Protein AF-A0A5A7SK59-F1 (afdb_monomer_lite)

InterPro domains:
  IPR043128 Reverse transcriptase/Diguanylate cyclase domain [G3DSA:3.30.70.270] (79-134)
  IPR043502 DNA/RNA polymerase superfamily [SSF56672] (43-128)
  IPR053134 RNA-directed DNA polymerase homolog [PTHR24559] (22-98)

pLDDT: mean 74.46, std 15.78, range [37.78, 93.06]

Sequence (135 aa):
MAIPVVDEESPKELVPEAVQYVLDEYQDVMAESLPKTLPPLRGIDHEIELLPGARPPAKNAYHTGPPELAELVEFLDAGFIRPAKGPLTELLKKDHKWEWTPESQAAFGDLKKAMMEGPVLGIADVSKASGNRRI

Foldseek 3Di:
DDDDPDPPPPPPPPDPPVCVVVCVVCVVVVDPDDDLADDDDDPDDDDDDDDVPDADDDDDDDDDDPVRVVVVVSCCVSVVDHPDPDPPPQCRPPPNDDDPDVVVVVVVVVVVCCCVPPCVPVDPPPPPDDDDDDD

Radius of gyration: 26.43 Å; chains: 1; bounding box: 63×65×45 Å

Secondary structure (DSSP, 8-state):
-PPP------------HHHHHHHHHTTTTS-SS--SSPPPPPS-----PPPTTPPP---PPPP--HHHHHHHHHHHHTTSS----S-TTTTTSTTS-----HHHHHHHHHHHHHHHHSGGG----TTS-------

Organism: Cucumis melo var. makuwa (NCBI:txid1194695)

Structure (mmCIF, N/CA/C/O backbone):
data_AF-A0A5A7SK59-F1
#
_entry.id   AF-A0A5A7SK59-F1
#
loop_
_atom_site.group_PDB
_atom_site.id
_atom_site.type_symbol
_atom_site.label_atom_id
_atom_site.label_alt_id
_atom_site.label_comp_id
_atom_site.label_asym_id
_atom_site.label_entity_id
_atom_site.label_seq_id
_atom_site.pdbx_PDB_ins_code
_atom_site.Cartn_x
_atom_site.Cartn_y
_atom_site.Cartn_z
_atom_site.occupancy
_atom_site.B_iso_or_equiv
_atom_site.auth_seq_id
_atom_site.auth_comp_id
_atom_site.auth_asym_id
_atom_site.auth_atom_id
_atom_site.pdbx_PDB_model_num
ATOM 1 N N . MET A 1 1 ? 2.652 38.952 1.506 1.00 40.47 1 MET A N 1
ATOM 2 C CA . MET A 1 1 ? 1.457 38.930 2.373 1.00 40.47 1 MET A CA 1
ATOM 3 C C . MET A 1 1 ? 1.325 37.514 2.896 1.00 40.47 1 MET A C 1
ATOM 5 O O . MET A 1 1 ? 1.278 36.608 2.077 1.00 40.47 1 MET A O 1
ATOM 9 N N . ALA A 1 2 ? 1.413 37.320 4.212 1.00 43.19 2 ALA A N 1
ATOM 10 C CA . ALA A 1 2 ? 1.251 36.008 4.830 1.00 43.19 2 ALA A CA 1
ATOM 11 C C . ALA A 1 2 ? -0.247 35.698 4.913 1.00 43.19 2 ALA A C 1
ATOM 13 O O . ALA A 1 2 ? -1.013 36.526 5.404 1.00 43.19 2 ALA A O 1
ATOM 14 N N . ILE A 1 3 ? -0.653 34.549 4.382 1.00 50.97 3 ILE A N 1
ATOM 15 C CA . ILE A 1 3 ? -1.997 34.014 4.594 1.00 50.97 3 ILE A CA 1
ATOM 16 C C . ILE A 1 3 ? -1.996 33.485 6.034 1.00 50.97 3 ILE A C 1
ATOM 18 O O . ILE A 1 3 ? -1.134 32.659 6.344 1.00 50.97 3 ILE A O 1
ATOM 22 N N . PRO A 1 4 ? -2.859 33.984 6.935 1.00 57.50 4 PRO A N 1
ATOM 23 C CA . PRO A 1 4 ? -2.961 33.411 8.266 1.00 57.50 4 PRO A CA 1
ATOM 24 C C . PRO A 1 4 ? -3.438 31.966 8.122 1.00 57.50 4 PRO A C 1
ATOM 26 O O . PRO A 1 4 ? -4.428 31.707 7.438 1.00 57.50 4 PRO A O 1
ATOM 29 N N . VAL A 1 5 ? -2.707 31.037 8.742 1.00 56.28 5 VAL A N 1
ATOM 30 C CA . VAL A 1 5 ? -3.200 29.687 9.013 1.00 56.28 5 VAL A CA 1
ATOM 31 C C . VAL A 1 5 ? -4.387 29.887 9.942 1.00 56.28 5 VAL A C 1
ATOM 33 O O . VAL A 1 5 ? -4.222 30.175 11.123 1.00 56.28 5 VAL A O 1
ATOM 36 N N . VAL A 1 6 ? -5.581 29.896 9.361 1.00 53.34 6 VAL A N 1
ATOM 37 C CA . VAL A 1 6 ? -6.800 29.727 10.131 1.00 53.34 6 VAL A CA 1
ATOM 38 C C . VAL A 1 6 ? -6.740 28.299 10.643 1.00 53.34 6 VAL A C 1
ATOM 40 O O . VAL A 1 6 ? -6.674 27.359 9.851 1.00 53.34 6 VAL A O 1
ATOM 43 N N . ASP A 1 7 ? -6.656 28.147 11.961 1.00 52.00 7 ASP A N 1
ATOM 44 C CA . ASP A 1 7 ? -6.972 26.880 12.596 1.00 52.00 7 ASP A CA 1
ATOM 45 C C . ASP A 1 7 ? -8.409 26.553 12.170 1.00 52.00 7 ASP A C 1
ATOM 47 O O . ASP A 1 7 ? -9.365 27.202 12.599 1.00 52.00 7 ASP A O 1
ATOM 51 N N . GLU A 1 8 ? -8.553 25.616 11.231 1.00 58.16 8 GLU A N 1
ATOM 52 C CA . GLU A 1 8 ? -9.824 24.977 10.900 1.00 58.16 8 GLU A CA 1
ATOM 53 C C . GLU A 1 8 ? -10.234 24.150 12.125 1.00 58.16 8 GLU A C 1
ATOM 55 O O . GLU A 1 8 ? -10.102 22.929 12.170 1.00 58.16 8 GLU A O 1
ATOM 60 N N . GLU A 1 9 ? -10.714 24.831 13.167 1.00 54.28 9 GLU A N 1
ATOM 61 C CA . GLU A 1 9 ? -11.596 24.223 14.152 1.00 54.28 9 GLU A CA 1
ATOM 62 C C . GLU A 1 9 ? -12.897 23.890 13.420 1.00 54.28 9 GLU A C 1
ATOM 64 O O . GLU A 1 9 ? -13.863 24.656 13.396 1.00 54.28 9 GLU A O 1
ATOM 69 N N . SER A 1 10 ? -12.895 22.727 12.766 1.00 50.72 10 SER A N 1
ATOM 70 C CA . SER A 1 10 ? -14.104 22.079 12.284 1.00 50.72 10 SER A CA 1
ATOM 71 C C . SER A 1 10 ? -15.112 22.062 13.440 1.00 50.72 10 SER A C 1
ATOM 73 O O . SER A 1 10 ? -14.760 21.572 14.524 1.00 50.72 10 SER A O 1
ATOM 75 N N . PRO A 1 11 ? -16.346 22.569 13.269 1.00 50.66 11 PRO A N 1
ATOM 76 C CA . PRO A 1 11 ? -17.363 22.433 14.293 1.00 50.66 11 PRO A CA 1
ATOM 77 C C . PRO A 1 11 ? -17.513 20.943 14.587 1.00 50.66 11 PRO A C 1
ATOM 79 O O . PRO A 1 11 ? -17.825 20.166 13.686 1.00 50.66 11 PRO A O 1
ATOM 82 N N . LYS A 1 12 ? -17.258 20.534 15.833 1.00 55.47 12 LYS A N 1
ATOM 83 C CA . LYS A 1 12 ? -17.632 19.204 16.321 1.00 55.47 12 LYS A CA 1
ATOM 84 C C . LYS A 1 12 ? -19.156 19.159 16.313 1.00 55.47 12 LYS A C 1
ATOM 86 O O . LYS A 1 12 ? -19.791 19.488 17.313 1.00 55.47 12 LYS A O 1
ATOM 91 N N . GLU A 1 13 ? -19.738 18.873 15.150 1.00 64.06 13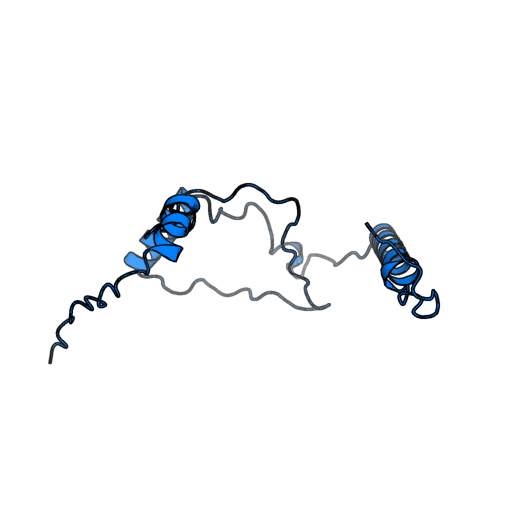 GLU A N 1
ATOM 92 C CA . GLU A 1 13 ? -21.161 18.599 15.022 1.00 64.06 13 GLU A CA 1
ATOM 93 C C . GLU A 1 13 ? -21.509 17.557 16.084 1.00 64.06 13 GLU A C 1
ATOM 95 O O . GLU A 1 13 ? -20.810 16.555 16.242 1.00 64.06 13 GLU A O 1
ATOM 100 N N . LEU A 1 14 ? -22.534 17.859 16.882 1.00 68.56 14 LEU A N 1
ATOM 101 C CA . LEU A 1 14 ? -23.017 16.996 17.953 1.00 68.56 14 LEU A CA 1
ATOM 102 C C . LEU A 1 14 ? -23.368 15.641 17.347 1.00 68.56 14 LEU A C 1
ATOM 104 O O . LEU A 1 14 ? -24.412 15.487 16.712 1.00 68.56 14 LEU A O 1
ATOM 108 N N . VAL A 1 15 ? -22.466 14.681 17.524 1.00 73.31 15 VAL A N 1
ATOM 109 C CA . VAL A 1 15 ? -22.662 13.303 17.100 1.00 73.31 15 VAL A CA 1
ATOM 110 C C . VAL A 1 15 ? -23.977 12.817 17.722 1.00 73.31 15 VAL A C 1
ATOM 112 O O . VAL A 1 15 ? -24.136 12.908 18.941 1.00 73.31 15 VAL A O 1
ATOM 115 N N . PRO A 1 16 ? -24.952 12.343 16.925 1.00 85.69 16 PRO A N 1
ATOM 116 C CA . PRO A 1 16 ? -26.202 11.837 17.472 1.00 85.69 16 PRO A CA 1
ATOM 117 C C . PRO A 1 16 ? -25.942 10.693 18.459 1.00 85.69 16 PRO A C 1
ATOM 119 O O . PRO A 1 16 ? -25.191 9.769 18.152 1.00 85.69 16 PRO A O 1
ATOM 122 N N . GLU A 1 17 ? -26.613 10.701 19.613 1.00 79.81 17 GLU A N 1
ATOM 123 C CA . GLU A 1 17 ? -26.437 9.682 20.666 1.00 79.81 17 GLU A CA 1
ATOM 124 C C . GLU A 1 17 ? -26.615 8.249 20.130 1.00 79.81 17 GLU A C 1
ATOM 126 O O . GLU A 1 17 ? -25.913 7.325 20.534 1.00 79.81 17 GLU A O 1
ATOM 131 N N . ALA A 1 18 ? -27.481 8.085 19.125 1.00 81.31 18 ALA A N 1
ATOM 132 C CA . ALA A 1 18 ? -27.730 6.818 18.442 1.00 81.31 18 ALA A CA 1
ATOM 133 C C . ALA A 1 18 ? -26.489 6.200 17.767 1.00 81.31 18 ALA A C 1
ATOM 135 O O . ALA A 1 18 ? -26.443 4.983 17.608 1.00 81.31 18 ALA A O 1
ATOM 136 N N . VAL A 1 19 ? -25.502 7.005 17.357 1.00 84.50 19 VAL A N 1
ATOM 137 C CA . VAL A 1 19 ? -24.267 6.517 16.712 1.00 84.50 19 VAL A CA 1
ATOM 138 C C . VAL A 1 19 ? -23.053 6.565 17.640 1.00 84.50 19 VAL A C 1
ATOM 140 O O . VAL A 1 19 ? -22.021 5.987 17.310 1.00 84.50 19 VAL A O 1
ATOM 143 N N . GLN A 1 20 ? -23.180 7.178 18.822 1.00 85.19 20 GLN A N 1
ATOM 144 C CA . GLN A 1 20 ? -22.104 7.267 19.812 1.00 85.19 20 GLN A CA 1
ATOM 145 C C . GLN A 1 20 ? -21.613 5.878 20.243 1.00 85.19 20 GLN A C 1
ATOM 147 O O . GLN A 1 20 ? -20.413 5.661 20.357 1.00 85.19 20 GLN A O 1
ATOM 152 N N . TYR A 1 21 ? -22.543 4.930 20.404 1.00 88.56 21 TYR A N 1
ATOM 153 C CA . TYR A 1 21 ? -22.238 3.532 20.718 1.00 88.56 21 TYR A CA 1
ATOM 154 C C . TYR A 1 21 ? -21.343 2.874 19.658 1.00 88.56 21 TYR A C 1
ATOM 156 O O . TYR A 1 21 ? -20.371 2.210 19.994 1.00 88.56 21 TYR A O 1
ATOM 164 N N . VAL A 1 22 ? -21.636 3.106 18.376 1.00 88.62 22 VAL A N 1
ATOM 165 C CA . VAL A 1 22 ? -20.871 2.530 17.259 1.00 88.62 22 VAL A CA 1
ATOM 166 C C . VAL A 1 22 ? -19.468 3.136 17.195 1.00 88.62 22 VAL A C 1
ATOM 168 O O . VAL A 1 22 ? -18.507 2.434 16.902 1.00 88.62 22 VAL A O 1
ATOM 171 N N . LEU A 1 23 ? -19.328 4.431 17.489 1.00 86.50 23 LEU A N 1
ATOM 172 C CA . LEU A 1 23 ? -18.015 5.081 17.526 1.00 86.50 23 LEU A CA 1
ATOM 173 C C . LEU A 1 23 ? -17.143 4.586 18.685 1.00 86.50 23 LEU A C 1
ATOM 175 O O . LEU A 1 23 ? -15.933 4.492 18.513 1.00 86.50 23 LEU A O 1
ATOM 179 N N . ASP A 1 24 ? -17.745 4.276 19.837 1.00 87.56 24 ASP A N 1
ATOM 180 C CA . ASP A 1 24 ? -17.036 3.682 20.978 1.00 87.56 24 ASP A CA 1
ATOM 181 C C . ASP A 1 24 ? -16.616 2.234 20.673 1.00 87.56 24 ASP A C 1
ATOM 183 O O . ASP A 1 24 ? -15.485 1.839 20.942 1.00 87.56 24 ASP A O 1
ATOM 187 N N . GLU A 1 25 ? -17.492 1.461 20.019 1.00 92.44 25 GLU A N 1
ATOM 188 C CA . GLU A 1 25 ? -17.214 0.079 19.606 1.00 92.44 25 GLU A CA 1
ATOM 189 C C . GLU A 1 25 ? -16.089 -0.024 18.560 1.00 92.44 25 GLU A C 1
ATOM 191 O O . GLU A 1 25 ? -15.256 -0.922 18.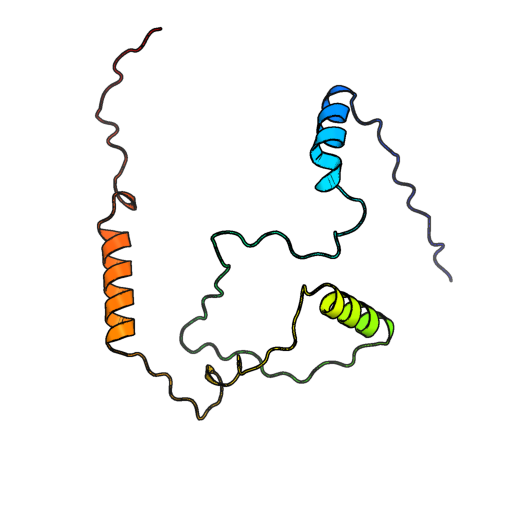654 1.00 92.44 25 GLU A O 1
ATOM 196 N N . TYR A 1 26 ? -16.042 0.895 17.587 1.00 88.81 26 TYR A N 1
ATOM 197 C CA . TYR A 1 26 ? -15.073 0.901 16.476 1.00 88.81 26 TYR A CA 1
ATOM 198 C C . TYR A 1 26 ? -14.008 1.999 16.602 1.00 88.81 26 TYR A C 1
ATOM 200 O O . TYR A 1 26 ? -13.465 2.481 15.598 1.00 88.81 26 TYR A O 1
ATOM 208 N N . GLN A 1 27 ? -13.703 2.416 17.831 1.00 85.94 27 GLN A N 1
ATOM 209 C CA . GLN A 1 27 ? -12.710 3.459 18.090 1.00 85.94 27 GLN A CA 1
ATOM 210 C C . GLN A 1 27 ? -11.320 3.090 17.537 1.00 85.94 27 GLN A C 1
ATOM 212 O O . GLN A 1 27 ? -10.558 3.962 17.123 1.00 85.94 27 GLN A O 1
ATOM 217 N N . ASP A 1 28 ? -11.002 1.796 17.482 1.00 83.19 28 ASP A N 1
ATOM 218 C CA . ASP A 1 28 ? -9.768 1.246 16.918 1.00 83.19 28 ASP A CA 1
ATOM 219 C C . ASP A 1 28 ? -9.662 1.416 15.391 1.00 83.19 28 ASP A C 1
ATOM 221 O O . ASP A 1 28 ? -8.560 1.582 14.865 1.00 83.19 28 ASP A O 1
ATOM 225 N N . VAL A 1 29 ? -10.792 1.418 14.677 1.00 83.31 29 VAL A N 1
ATOM 226 C CA . VAL A 1 29 ? -10.855 1.617 13.217 1.00 83.31 29 VAL A CA 1
ATOM 227 C C . VAL A 1 29 ? -10.845 3.103 12.845 1.00 83.31 29 VAL A C 1
ATOM 229 O O . VAL A 1 29 ? -10.358 3.467 11.774 1.00 83.31 29 VAL A O 1
ATOM 232 N N . MET A 1 30 ? -11.363 3.970 13.721 1.00 80.50 30 MET A N 1
ATOM 233 C CA . MET A 1 30 ? -11.496 5.417 13.499 1.00 80.50 30 MET A CA 1
ATOM 234 C C . MET A 1 30 ? -10.493 6.253 14.311 1.00 80.50 30 MET A C 1
ATOM 236 O O . MET A 1 30 ? -10.828 7.326 14.812 1.00 80.50 30 MET A O 1
ATOM 240 N N . ALA A 1 31 ? -9.255 5.779 14.458 1.00 79.06 31 ALA A N 1
ATOM 241 C CA . ALA A 1 31 ? -8.210 6.541 15.137 1.00 79.06 31 ALA A CA 1
ATOM 242 C C . ALA A 1 31 ? -7.849 7.830 14.368 1.00 79.06 31 ALA A C 1
ATOM 244 O O . ALA A 1 31 ? -7.747 7.831 13.142 1.00 79.06 31 ALA A O 1
ATOM 245 N N . GLU A 1 32 ? -7.574 8.923 15.090 1.00 77.75 32 GLU A N 1
ATOM 246 C CA . GLU A 1 32 ? -7.146 10.209 14.502 1.00 77.75 32 GLU A CA 1
ATOM 247 C C . GLU A 1 32 ? -5.803 10.115 13.754 1.00 77.75 32 GLU A C 1
ATOM 249 O O . GLU A 1 32 ? -5.475 10.965 12.928 1.00 77.75 32 GLU A O 1
ATOM 254 N N . SER A 1 33 ? -5.016 9.074 14.035 1.00 79.19 33 SER A N 1
ATOM 255 C CA . SER A 1 33 ? -3.736 8.810 13.384 1.00 79.19 33 SER A CA 1
ATOM 256 C C . SER A 1 33 ? -3.668 7.372 12.885 1.00 79.19 33 SER A C 1
ATOM 258 O O . SER A 1 33 ? -4.216 6.457 13.500 1.00 79.19 33 SER A O 1
ATOM 260 N N . LEU A 1 34 ? -2.983 7.174 11.757 1.00 73.44 34 LEU A N 1
ATOM 261 C CA . LEU A 1 34 ? -2.798 5.854 11.165 1.00 73.44 34 LEU A CA 1
ATOM 262 C C . LEU A 1 34 ? -2.025 4.944 12.136 1.00 73.44 34 LEU A C 1
ATOM 264 O O . LEU A 1 34 ? -0.951 5.334 12.611 1.00 73.44 34 LEU A O 1
ATOM 268 N N . PRO A 1 35 ? -2.519 3.724 12.418 1.00 79.56 35 PRO A N 1
ATOM 269 C CA . PRO A 1 35 ? -1.777 2.773 13.234 1.00 79.56 35 PRO A CA 1
ATOM 270 C C . PRO A 1 35 ? -0.445 2.464 12.548 1.00 79.56 35 PRO A C 1
ATOM 272 O O . PRO A 1 35 ? -0.421 2.152 11.365 1.00 79.56 35 PRO A O 1
ATOM 275 N N . LYS A 1 36 ? 0.671 2.520 13.283 1.00 76.88 36 LYS A N 1
ATOM 276 C CA . LYS A 1 36 ? 2.035 2.346 12.733 1.00 76.88 36 LYS A CA 1
ATOM 277 C C . LYS A 1 36 ? 2.420 0.890 12.430 1.00 76.88 36 LYS A C 1
ATOM 279 O O . LYS A 1 36 ? 3.596 0.577 12.289 1.00 76.88 36 LYS A O 1
ATOM 284 N N . THR A 1 37 ? 1.449 -0.012 12.384 1.00 81.44 37 THR A N 1
ATOM 285 C CA . THR A 1 37 ? 1.656 -1.448 12.177 1.00 81.44 37 THR A CA 1
ATOM 286 C C . THR A 1 37 ? 0.852 -1.929 10.982 1.00 81.44 37 THR A C 1
ATOM 288 O O . THR A 1 37 ? -0.264 -1.465 10.753 1.00 81.44 37 THR A O 1
ATOM 291 N N . LEU A 1 38 ? 1.390 -2.906 10.253 1.00 82.38 38 LEU A N 1
ATOM 292 C CA . LEU A 1 38 ? 0.670 -3.547 9.159 1.00 82.38 38 LEU A CA 1
ATOM 293 C C . LEU A 1 38 ? -0.615 -4.228 9.659 1.00 82.38 38 LEU A C 1
ATOM 295 O O . LEU A 1 38 ? -0.594 -4.872 10.713 1.00 82.38 38 LEU A O 1
ATOM 299 N N . PRO A 1 39 ? -1.718 -4.142 8.895 1.00 82.31 39 PRO A N 1
ATOM 300 C CA . PRO A 1 39 ? -2.900 -4.935 9.184 1.00 82.31 39 PRO A CA 1
ATOM 301 C C . PRO A 1 39 ? -2.567 -6.435 9.089 1.00 82.31 39 PRO A C 1
ATOM 303 O O . PRO A 1 39 ? -1.628 -6.820 8.381 1.00 82.31 39 PRO A O 1
ATOM 306 N N . PRO A 1 40 ? -3.341 -7.305 9.760 1.00 85.44 40 PRO A N 1
ATOM 307 C CA . PRO A 1 40 ? -3.185 -8.748 9.631 1.00 85.44 40 PRO A CA 1
ATOM 308 C C . PRO A 1 40 ? -3.214 -9.193 8.164 1.00 85.44 40 PRO A C 1
ATOM 310 O O . PRO A 1 40 ? -3.999 -8.674 7.363 1.00 85.44 40 PRO A O 1
ATOM 313 N N . LEU A 1 41 ? -2.378 -10.177 7.816 1.00 81.31 41 LEU A N 1
ATOM 314 C CA . LEU A 1 41 ? -2.396 -10.778 6.483 1.00 81.31 41 LEU A CA 1
ATOM 315 C C . LEU A 1 41 ? -3.792 -11.344 6.199 1.00 81.31 41 LEU A C 1
ATOM 317 O O . LEU A 1 41 ? -4.344 -12.107 6.993 1.00 81.31 41 LEU A O 1
ATOM 321 N N . ARG A 1 42 ? -4.365 -10.957 5.060 1.00 84.88 42 ARG A N 1
ATOM 322 C CA . ARG A 1 42 ? -5.654 -11.461 4.576 1.00 84.88 42 ARG A CA 1
ATOM 323 C C . ARG A 1 42 ? -5.396 -12.586 3.575 1.00 84.88 42 ARG A C 1
ATOM 325 O O . ARG A 1 42 ? -4.342 -12.633 2.959 1.00 84.88 42 ARG A O 1
ATOM 332 N N . GLY A 1 43 ? -6.363 -13.483 3.383 1.00 88.00 43 GLY A N 1
ATOM 333 C CA . GLY A 1 43 ? -6.223 -14.619 2.456 1.00 88.00 43 GLY A CA 1
ATOM 334 C C . GLY A 1 43 ? -6.222 -14.255 0.964 1.00 88.00 43 GLY A C 1
ATOM 335 O O . GLY A 1 43 ? -6.229 -15.154 0.131 1.00 88.00 43 GLY A O 1
ATOM 336 N N . ILE A 1 44 ? -6.273 -12.965 0.626 1.00 85.06 44 ILE A N 1
ATOM 337 C CA . ILE A 1 44 ? -6.273 -12.457 -0.745 1.00 85.06 44 ILE A CA 1
ATOM 338 C C . ILE A 1 44 ? -5.161 -11.422 -0.835 1.00 85.06 44 ILE A C 1
ATOM 340 O O . ILE A 1 44 ? -5.210 -10.400 -0.144 1.00 85.06 44 ILE A O 1
ATOM 344 N N . ASP A 1 45 ? -4.201 -11.684 -1.712 1.00 84.62 45 ASP A N 1
ATOM 345 C CA . ASP A 1 45 ? -3.187 -10.717 -2.098 1.00 84.62 45 ASP A CA 1
ATOM 346 C C . ASP A 1 45 ? -3.666 -9.903 -3.303 1.00 84.62 45 ASP A C 1
ATOM 348 O O . ASP A 1 45 ? -4.397 -10.391 -4.168 1.00 84.62 45 ASP A O 1
ATOM 352 N N . HIS A 1 46 ? -3.260 -8.636 -3.358 1.00 80.12 46 HIS A N 1
ATOM 353 C CA . HIS A 1 46 ? -3.511 -7.791 -4.520 1.00 80.12 46 HIS A CA 1
ATOM 354 C C . HIS A 1 46 ? -2.440 -8.060 -5.581 1.00 80.12 46 HIS A C 1
ATOM 356 O O . HIS A 1 46 ? -1.276 -7.703 -5.396 1.00 80.12 46 HIS A O 1
ATOM 362 N N . GLU A 1 47 ? -2.836 -8.666 -6.698 1.00 86.44 47 GLU A N 1
ATOM 363 C CA . GLU A 1 47 ? -1.972 -8.857 -7.862 1.00 86.44 47 GLU A CA 1
ATOM 364 C C . GLU A 1 47 ? -2.137 -7.701 -8.859 1.00 86.44 47 GLU A C 1
ATOM 366 O O . GLU A 1 47 ? -3.246 -7.228 -9.114 1.00 86.44 47 GLU A O 1
ATOM 371 N N . ILE A 1 48 ? -1.020 -7.222 -9.414 1.00 84.50 48 ILE A N 1
ATOM 372 C CA . ILE A 1 48 ? -1.011 -6.196 -10.462 1.00 84.50 48 ILE A CA 1
ATOM 373 C C . ILE A 1 48 ? -0.792 -6.896 -11.801 1.00 84.50 48 ILE A C 1
ATOM 375 O O . ILE A 1 48 ? 0.339 -7.225 -12.161 1.00 84.50 48 ILE A O 1
ATOM 379 N N . GLU A 1 49 ? -1.873 -7.095 -12.552 1.00 87.06 49 GLU A N 1
ATOM 380 C CA . GLU A 1 49 ? -1.801 -7.640 -13.906 1.00 87.06 49 GLU A CA 1
ATOM 381 C C . GLU A 1 49 ? -1.134 -6.636 -14.858 1.00 87.06 49 GLU A C 1
ATOM 383 O O . GLU A 1 49 ? -1.561 -5.486 -14.999 1.00 87.06 49 GLU A O 1
ATOM 38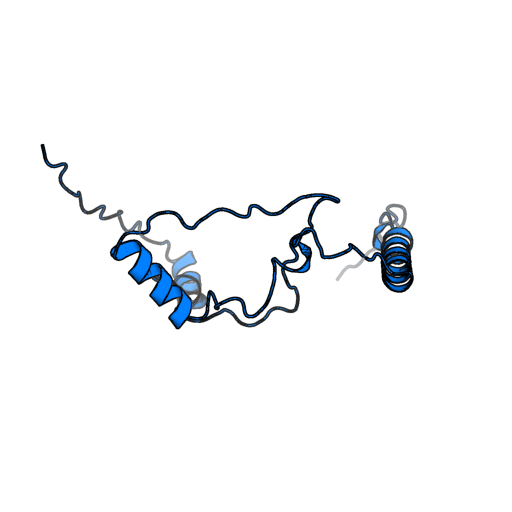8 N N . LEU A 1 50 ? -0.075 -7.072 -15.540 1.00 83.88 50 LEU A N 1
ATOM 389 C CA . LEU A 1 50 ? 0.586 -6.278 -16.570 1.00 83.88 50 LEU A CA 1
ATOM 390 C C . LEU A 1 50 ? 0.043 -6.651 -17.948 1.00 83.88 50 LEU A C 1
ATOM 392 O O . LEU A 1 50 ? -0.090 -7.826 -18.286 1.00 83.88 50 LEU A O 1
ATOM 396 N N . LEU A 1 51 ? -0.201 -5.642 -18.787 1.00 87.00 51 LEU A N 1
ATOM 397 C CA . LEU A 1 51 ? -0.521 -5.888 -20.190 1.00 87.00 51 LEU A CA 1
ATOM 398 C C . LEU A 1 51 ? 0.671 -6.571 -20.889 1.00 87.00 51 LEU A C 1
ATOM 400 O O . LEU A 1 51 ? 1.818 -6.167 -20.664 1.00 87.00 51 LEU A O 1
ATOM 404 N N . PRO A 1 52 ? 0.437 -7.553 -21.780 1.00 84.38 52 PRO A N 1
ATOM 405 C CA . PRO A 1 52 ? 1.505 -8.192 -22.540 1.00 84.38 52 PRO A CA 1
ATOM 406 C C . PRO A 1 52 ? 2.371 -7.163 -23.281 1.00 84.38 52 PRO A C 1
ATOM 408 O O . PRO A 1 52 ? 1.876 -6.362 -24.072 1.00 84.38 52 PRO A O 1
ATOM 411 N N . GLY A 1 53 ? 3.680 -7.173 -23.013 1.00 84.25 53 GLY A N 1
ATOM 412 C CA . GLY A 1 53 ? 4.643 -6.236 -23.605 1.00 84.25 53 GLY A CA 1
ATOM 413 C C . GLY A 1 53 ? 4.764 -4.874 -22.906 1.00 84.25 53 GLY A C 1
ATOM 414 O O . GLY A 1 53 ? 5.582 -4.056 -23.338 1.00 84.25 53 GLY A O 1
ATOM 415 N N . ALA A 1 54 ? 4.014 -4.620 -21.826 1.00 81.81 54 ALA A N 1
ATOM 416 C CA . ALA A 1 54 ? 4.185 -3.424 -21.010 1.00 81.81 54 ALA A CA 1
ATOM 417 C C . ALA A 1 54 ? 5.583 -3.402 -20.378 1.00 81.81 54 ALA A C 1
ATOM 419 O O . ALA A 1 54 ? 5.999 -4.337 -19.695 1.00 81.81 54 ALA A O 1
ATOM 420 N N . ARG A 1 55 ? 6.319 -2.312 -20.608 1.00 78.56 55 ARG A N 1
ATOM 421 C CA . ARG A 1 55 ? 7.633 -2.083 -20.000 1.00 78.56 55 ARG A CA 1
ATOM 422 C C . ARG A 1 55 ? 7.464 -1.179 -18.788 1.00 78.56 55 ARG A C 1
ATOM 424 O O . ARG A 1 55 ? 6.987 -0.055 -18.959 1.00 78.56 55 ARG A O 1
ATOM 431 N N . PRO A 1 56 ? 7.869 -1.609 -17.589 1.00 79.31 56 PRO A N 1
ATOM 432 C CA . PRO A 1 56 ? 7.766 -0.753 -16.424 1.00 79.31 56 PRO A CA 1
ATOM 433 C C . PRO A 1 56 ? 8.708 0.447 -16.531 1.00 79.31 56 PRO A C 1
ATOM 435 O O . PRO A 1 56 ? 9.776 0.364 -17.149 1.00 79.31 56 PRO A O 1
ATOM 438 N N . PRO A 1 57 ? 8.308 1.589 -15.958 1.00 80.75 57 PRO A N 1
ATOM 439 C CA . PRO A 1 57 ? 9.087 2.809 -16.043 1.00 80.75 57 PRO A CA 1
ATOM 440 C C . PRO A 1 57 ? 10.360 2.690 -15.198 1.00 80.75 57 PRO A C 1
ATOM 442 O O . PRO A 1 57 ? 10.309 2.665 -13.973 1.00 80.75 57 PRO A O 1
ATOM 445 N N . ALA A 1 58 ? 11.517 2.683 -15.857 1.00 81.75 58 ALA A N 1
ATOM 446 C CA . ALA A 1 58 ? 12.815 2.850 -15.213 1.00 81.75 58 ALA A CA 1
ATOM 447 C C . ALA A 1 58 ? 13.201 4.334 -15.260 1.00 81.75 58 ALA A C 1
ATOM 449 O O . ALA A 1 58 ? 13.773 4.809 -16.242 1.00 81.75 58 ALA A O 1
ATOM 450 N N . LYS A 1 59 ? 12.815 5.087 -14.226 1.00 82.44 59 LYS A N 1
ATOM 451 C CA . LYS A 1 59 ? 13.154 6.508 -14.074 1.00 82.44 59 LYS A CA 1
ATOM 452 C C . LYS A 1 59 ? 14.101 6.689 -12.896 1.00 82.44 59 LYS A C 1
ATOM 454 O O . LYS A 1 59 ? 14.036 5.942 -11.923 1.00 82.44 59 LYS A O 1
ATOM 459 N N . ASN A 1 60 ? 14.961 7.696 -12.989 1.00 82.69 60 ASN A N 1
ATOM 460 C CA . ASN A 1 60 ? 15.778 8.108 -11.855 1.00 82.69 60 ASN A CA 1
ATOM 461 C C . ASN A 1 60 ? 14.873 8.660 -10.750 1.00 82.69 60 ASN A C 1
ATOM 463 O O . ASN A 1 60 ? 13.814 9.225 -11.038 1.00 82.69 60 ASN A O 1
ATOM 467 N N . ALA A 1 61 ? 15.307 8.511 -9.500 1.00 84.75 61 ALA A N 1
ATOM 468 C CA . ALA A 1 61 ? 14.649 9.165 -8.382 1.00 84.75 61 ALA A CA 1
ATOM 469 C C . ALA A 1 61 ? 14.661 10.684 -8.598 1.00 84.75 61 ALA A C 1
ATOM 471 O O . ALA A 1 61 ? 15.670 11.255 -9.026 1.00 84.75 61 ALA A O 1
ATOM 472 N N . TYR A 1 62 ? 13.529 11.328 -8.327 1.00 85.81 62 TYR A N 1
ATOM 473 C CA . TYR A 1 62 ? 13.475 12.782 -8.273 1.00 85.81 62 TYR A CA 1
ATOM 474 C C . TYR A 1 62 ? 14.179 13.280 -7.011 1.00 85.81 62 TYR A C 1
ATOM 476 O O . TYR A 1 62 ? 14.446 12.517 -6.084 1.00 85.81 62 TYR A O 1
ATOM 484 N N . HIS A 1 63 ? 14.503 14.570 -6.992 1.00 85.44 63 HIS A N 1
ATOM 485 C CA . HIS A 1 63 ? 15.067 15.189 -5.806 1.00 85.44 63 HIS A CA 1
ATOM 486 C C . HIS A 1 63 ? 13.999 15.266 -4.710 1.00 85.44 63 HIS A C 1
ATOM 488 O O . HIS A 1 63 ? 12.987 15.939 -4.893 1.00 85.44 63 HIS A O 1
ATOM 494 N N . THR A 1 64 ? 14.259 14.607 -3.586 1.00 87.75 64 THR A N 1
ATOM 495 C CA . THR A 1 64 ? 13.387 14.573 -2.409 1.00 87.75 64 THR A CA 1
ATOM 496 C C . THR A 1 64 ? 13.970 15.476 -1.322 1.00 87.75 64 THR A C 1
ATOM 498 O O . THR A 1 64 ? 15.173 15.431 -1.054 1.00 87.75 64 THR A O 1
ATOM 501 N N . GLY A 1 65 ? 13.147 16.337 -0.726 1.00 92.69 65 GLY A N 1
ATOM 502 C CA . GLY A 1 65 ? 13.565 17.242 0.347 1.00 92.69 65 GLY A CA 1
ATOM 503 C C . GLY A 1 65 ? 13.698 16.546 1.714 1.00 92.69 65 GLY A C 1
ATOM 504 O O . GLY A 1 65 ? 13.219 15.428 1.889 1.00 92.69 65 GLY A O 1
ATOM 505 N N . PRO A 1 66 ? 14.292 17.208 2.727 1.00 93.06 66 PRO A N 1
ATOM 506 C CA . PRO A 1 66 ? 14.391 16.662 4.084 1.00 93.06 66 PRO A CA 1
ATOM 507 C C . PRO A 1 66 ? 13.074 16.173 4.727 1.00 93.06 66 PRO A C 1
ATOM 509 O O . PRO A 1 66 ? 13.115 15.106 5.334 1.00 93.06 66 PRO A O 1
ATOM 512 N N . PRO A 1 67 ? 11.919 16.872 4.622 1.00 90.81 67 PRO A N 1
ATOM 513 C CA . PRO A 1 67 ? 10.679 16.393 5.247 1.00 90.81 67 PRO A CA 1
ATOM 514 C C . PRO A 1 67 ? 10.126 15.134 4.565 1.00 90.81 67 PRO A C 1
ATOM 516 O O . PRO A 1 67 ? 9.743 14.186 5.236 1.00 90.81 67 PRO A O 1
ATOM 519 N N . GLU A 1 68 ? 10.179 15.081 3.236 1.00 90.25 68 GLU A N 1
ATOM 520 C CA . GLU A 1 68 ? 9.731 13.925 2.451 1.00 90.25 68 GLU A CA 1
ATOM 521 C C . GLU A 1 68 ? 10.615 12.687 2.712 1.00 90.25 68 GLU A C 1
ATOM 523 O O . GLU A 1 68 ? 10.132 11.557 2.756 1.00 90.25 68 GLU A O 1
ATOM 528 N N . LEU A 1 69 ? 11.923 12.890 2.925 1.00 89.50 69 LEU A N 1
ATOM 529 C CA . LEU A 1 69 ? 12.831 11.820 3.347 1.00 89.50 69 LEU A CA 1
ATOM 530 C C . LEU A 1 69 ? 12.494 11.301 4.748 1.00 89.50 69 LEU A C 1
ATOM 532 O O . LEU A 1 69 ? 12.610 10.100 4.979 1.00 89.50 69 LEU A O 1
ATOM 536 N N . ALA A 1 70 ? 12.095 12.181 5.670 1.00 90.75 70 ALA A N 1
ATOM 537 C CA . ALA A 1 70 ? 11.699 11.781 7.017 1.00 90.75 70 ALA A CA 1
ATOM 538 C C . ALA A 1 70 ? 10.452 10.889 6.981 1.00 90.75 70 ALA A C 1
ATOM 540 O O . ALA A 1 70 ? 10.471 9.812 7.570 1.00 90.75 70 ALA A O 1
ATOM 541 N N . GLU A 1 71 ? 9.432 11.271 6.208 1.00 90.19 71 GLU A N 1
ATOM 542 C CA . GLU A 1 71 ? 8.248 10.433 5.992 1.00 90.19 71 GLU A CA 1
ATOM 543 C C . GLU A 1 71 ? 8.645 9.067 5.423 1.00 90.19 71 GLU A C 1
ATOM 545 O O . GLU A 1 71 ? 8.267 8.031 5.964 1.00 90.19 71 GLU A O 1
ATOM 550 N N . LEU A 1 72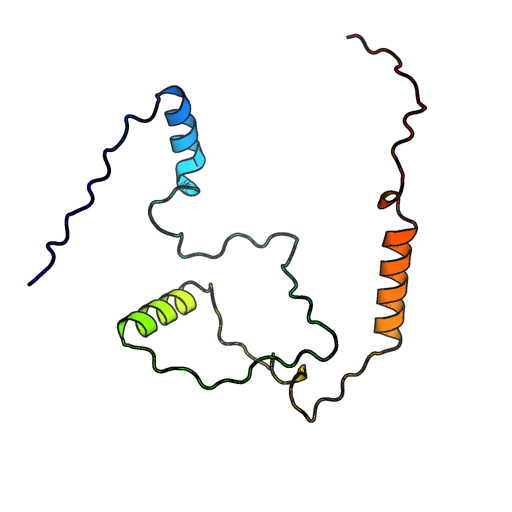 ? 9.485 9.031 4.383 1.00 88.62 72 LEU A N 1
ATOM 551 C CA . LEU A 1 72 ? 9.930 7.770 3.785 1.00 88.62 72 LEU A CA 1
ATOM 552 C C . LEU A 1 72 ? 10.599 6.828 4.803 1.00 88.62 72 LEU A C 1
ATOM 554 O O . LEU A 1 72 ? 10.395 5.614 4.742 1.00 88.62 72 LEU A O 1
ATOM 558 N N . VAL A 1 73 ? 11.387 7.378 5.732 1.00 89.62 73 VAL A N 1
ATOM 559 C CA . VAL A 1 73 ? 12.010 6.612 6.822 1.00 89.62 73 VAL A CA 1
ATOM 560 C C . VAL A 1 73 ? 10.956 6.083 7.791 1.00 89.62 73 VAL A C 1
ATOM 562 O O . VAL A 1 73 ? 11.005 4.906 8.136 1.00 89.62 73 VAL A O 1
ATOM 565 N N . GLU A 1 74 ? 9.950 6.879 8.154 1.00 90.44 74 GLU A N 1
ATOM 566 C CA . GLU A 1 74 ? 8.850 6.405 9.002 1.00 90.44 74 GLU A CA 1
ATOM 567 C C . GLU A 1 74 ? 8.085 5.235 8.365 1.00 90.44 74 GLU A C 1
ATOM 569 O O . GLU A 1 74 ? 7.755 4.268 9.053 1.00 90.44 74 GLU A O 1
ATOM 574 N N . PHE A 1 75 ? 7.850 5.266 7.049 1.00 89.31 75 PHE A N 1
ATOM 575 C CA . PHE A 1 75 ? 7.205 4.158 6.332 1.00 89.31 75 PHE A CA 1
ATOM 576 C C . PHE A 1 75 ? 8.070 2.886 6.288 1.00 89.31 75 PHE A C 1
ATOM 578 O O . PHE A 1 75 ? 7.523 1.777 6.289 1.00 89.31 75 PHE A O 1
ATOM 585 N N . LEU A 1 76 ? 9.400 3.029 6.241 1.00 89.56 76 LEU A N 1
ATOM 586 C CA . LEU A 1 76 ? 10.342 1.906 6.332 1.00 89.56 76 LEU A CA 1
ATOM 587 C C . LEU A 1 76 ? 10.340 1.296 7.737 1.00 89.56 76 LEU A C 1
ATOM 589 O O . LEU A 1 76 ? 10.257 0.074 7.866 1.00 89.56 76 LEU A O 1
ATOM 593 N N . ASP A 1 77 ? 10.386 2.135 8.771 1.00 88.94 77 ASP A N 1
ATOM 594 C CA . ASP A 1 77 ? 10.411 1.707 10.173 1.00 88.94 77 ASP A CA 1
ATOM 595 C C . ASP A 1 77 ? 9.082 1.067 10.603 1.00 88.94 77 ASP A C 1
ATOM 597 O O . ASP A 1 77 ? 9.075 0.068 11.323 1.00 88.94 77 ASP A O 1
ATOM 601 N N . ALA A 1 78 ? 7.953 1.583 10.105 1.00 87.31 78 ALA A N 1
ATOM 602 C CA . ALA A 1 78 ? 6.626 0.993 10.295 1.00 87.31 78 ALA A CA 1
ATOM 603 C C . ALA A 1 78 ? 6.422 -0.321 9.509 1.00 87.31 78 ALA A C 1
ATOM 605 O O . ALA A 1 78 ? 5.444 -1.039 9.723 1.00 87.31 78 ALA A O 1
ATOM 606 N N . GLY A 1 79 ? 7.328 -0.654 8.581 1.00 86.88 79 GLY A N 1
ATOM 607 C CA . GLY A 1 79 ? 7.261 -1.870 7.770 1.00 86.88 79 GLY A CA 1
ATOM 608 C C . GLY A 1 79 ? 6.211 -1.839 6.656 1.00 86.88 79 GLY A C 1
ATOM 609 O O . GLY A 1 79 ? 5.974 -2.868 6.024 1.00 86.88 79 GLY A O 1
ATOM 610 N N . PHE A 1 80 ? 5.603 -0.680 6.379 1.00 85.25 80 PHE A N 1
ATOM 611 C CA . PHE A 1 80 ? 4.678 -0.506 5.253 1.00 85.25 80 PHE A CA 1
ATOM 612 C C . PHE A 1 80 ? 5.374 -0.687 3.909 1.00 85.25 80 PHE A C 1
ATOM 614 O O . PHE A 1 80 ? 4.800 -1.230 2.965 1.00 85.25 80 PHE A O 1
ATOM 621 N N . ILE A 1 81 ? 6.629 -0.247 3.836 1.00 87.88 81 ILE A N 1
ATOM 622 C CA . ILE A 1 81 ? 7.509 -0.478 2.700 1.00 87.88 81 ILE A CA 1
ATOM 623 C C . ILE A 1 81 ? 8.762 -1.201 3.175 1.00 87.88 81 ILE A C 1
ATOM 625 O O . ILE A 1 81 ? 9.197 -1.078 4.316 1.00 87.88 81 ILE A O 1
ATOM 629 N N . ARG A 1 82 ? 9.368 -1.965 2.273 1.00 86.81 82 ARG A N 1
ATOM 630 C CA . ARG A 1 82 ? 10.633 -2.654 2.524 1.00 86.81 82 ARG A CA 1
ATOM 631 C C . ARG A 1 82 ? 11.571 -2.427 1.349 1.00 86.81 82 ARG A C 1
ATOM 633 O O . ARG A 1 82 ? 11.093 -2.394 0.211 1.00 86.81 82 ARG A O 1
ATOM 640 N N . PRO A 1 83 ? 12.893 -2.344 1.572 1.00 83.69 83 PRO A N 1
ATOM 641 C CA . PRO A 1 83 ? 13.846 -2.387 0.476 1.00 83.69 83 PRO A CA 1
ATOM 642 C C . PRO A 1 83 ? 13.608 -3.660 -0.338 1.00 83.69 83 PRO A C 1
ATOM 644 O O . PRO A 1 83 ? 13.665 -4.774 0.191 1.00 83.69 83 PRO A O 1
ATOM 647 N N . ALA A 1 84 ? 13.302 -3.505 -1.622 1.00 78.19 84 ALA A N 1
ATOM 648 C CA . ALA A 1 84 ? 13.114 -4.642 -2.504 1.00 78.19 84 ALA A CA 1
ATOM 649 C C . ALA A 1 84 ? 14.460 -5.372 -2.667 1.00 78.19 84 ALA A C 1
ATOM 651 O O . ALA A 1 84 ? 15.374 -4.887 -3.333 1.00 78.19 84 ALA A O 1
ATOM 652 N N . LYS A 1 85 ? 14.603 -6.538 -2.023 1.00 57.12 85 LYS A N 1
ATOM 653 C CA . LYS A 1 85 ? 15.699 -7.476 -2.284 1.00 57.12 85 LYS A CA 1
ATOM 654 C C . LYS A 1 85 ? 15.331 -8.284 -3.510 1.00 57.12 85 LYS A C 1
ATOM 656 O O . LYS A 1 85 ? 14.540 -9.219 -3.430 1.00 57.12 85 LYS A O 1
ATOM 661 N N . GLY A 1 86 ? 15.916 -7.910 -4.631 1.00 58.00 86 GLY A N 1
ATOM 662 C CA . GLY A 1 86 ? 15.682 -8.600 -5.876 1.00 58.00 86 GLY A CA 1
ATOM 663 C C . GLY A 1 86 ? 14.732 -7.843 -6.786 1.00 58.00 86 GLY A C 1
ATOM 664 O O . GLY A 1 86 ? 14.294 -6.721 -6.521 1.00 58.00 86 GLY A O 1
ATOM 665 N N . PRO A 1 87 ? 14.511 -8.404 -7.957 1.00 51.31 87 PRO A N 1
ATOM 666 C CA . PRO A 1 87 ? 14.599 -7.608 -9.137 1.00 51.31 87 PRO A CA 1
ATOM 667 C C . PRO A 1 87 ? 13.216 -7.672 -9.733 1.00 51.31 87 PRO A C 1
ATOM 669 O O . PRO A 1 87 ? 12.950 -8.394 -10.687 1.00 51.31 87 PRO A O 1
ATOM 672 N N . LEU A 1 88 ? 12.345 -6.828 -9.189 1.00 53.44 88 LEU A N 1
ATOM 673 C CA . LEU A 1 88 ? 11.178 -6.387 -9.942 1.00 53.44 88 LEU A CA 1
ATOM 674 C C . LEU A 1 88 ? 11.614 -5.911 -11.344 1.00 53.44 88 LEU A C 1
ATOM 676 O O . LEU A 1 88 ? 10.837 -5.960 -12.280 1.00 53.44 88 LEU A O 1
ATOM 680 N N . THR A 1 89 ? 12.890 -5.525 -11.484 1.00 53.12 89 THR A N 1
ATOM 681 C CA . THR A 1 89 ? 13.613 -5.221 -12.714 1.00 53.12 89 THR A CA 1
ATOM 682 C C . THR A 1 89 ? 14.223 -6.398 -13.477 1.00 53.12 89 THR A C 1
ATOM 684 O O . THR A 1 89 ? 14.549 -6.181 -14.631 1.00 53.12 89 THR A O 1
ATOM 687 N N . GLU A 1 90 ? 14.411 -7.611 -12.944 1.00 56.62 90 GLU A N 1
ATOM 688 C CA . GLU A 1 90 ? 15.094 -8.705 -13.679 1.00 56.62 90 GLU A CA 1
ATOM 689 C C . GLU A 1 90 ? 14.230 -9.229 -14.787 1.00 56.62 90 GLU A C 1
ATOM 691 O O . GLU A 1 90 ? 14.713 -9.298 -15.906 1.00 56.62 90 GLU A O 1
ATOM 696 N N . LEU A 1 91 ? 12.952 -9.477 -14.502 1.00 53.88 91 LEU A N 1
ATOM 697 C CA . LEU A 1 91 ? 11.966 -9.825 -15.523 1.00 53.88 91 LEU A CA 1
ATOM 698 C C . LEU A 1 91 ? 11.810 -8.719 -16.585 1.00 53.88 91 LEU A C 1
ATOM 700 O O . LEU A 1 91 ? 11.236 -8.946 -17.643 1.00 53.88 91 LEU A O 1
ATOM 704 N N . LEU A 1 92 ? 12.332 -7.519 -16.304 1.00 56.41 92 LEU A N 1
ATOM 705 C CA . LEU A 1 92 ? 12.266 -6.321 -17.141 1.00 56.41 92 LEU A CA 1
ATOM 706 C C . LEU A 1 92 ? 13.617 -5.944 -17.767 1.00 56.41 92 LEU A C 1
ATOM 708 O O . LEU A 1 92 ? 13.689 -4.977 -18.533 1.00 56.41 92 LEU A O 1
ATOM 712 N N . LYS A 1 93 ? 14.702 -6.657 -17.431 1.00 60.00 93 LYS A N 1
ATOM 713 C CA . LYS A 1 93 ? 16.014 -6.467 -18.060 1.00 60.00 93 LYS A CA 1
ATOM 714 C C . LYS A 1 93 ? 15.866 -6.893 -19.519 1.00 60.00 93 LYS A C 1
ATOM 716 O O . LYS A 1 93 ? 15.275 -7.927 -19.805 1.00 60.00 93 LYS A O 1
ATOM 721 N N . LYS A 1 94 ? 16.437 -6.123 -20.453 1.00 57.78 94 LYS A N 1
ATOM 722 C CA . LYS A 1 94 ? 16.430 -6.467 -21.893 1.00 57.78 94 LYS A CA 1
ATOM 723 C C . LYS A 1 94 ? 16.986 -7.869 -22.177 1.00 57.78 94 LYS A C 1
ATOM 725 O O . LYS A 1 94 ? 16.600 -8.469 -23.172 1.00 57.78 94 LYS A O 1
ATOM 730 N N . ASP A 1 95 ? 17.856 -8.361 -21.299 1.00 66.88 95 ASP A N 1
ATOM 731 C CA . ASP A 1 95 ? 18.527 -9.657 -21.417 1.00 66.88 95 ASP A CA 1
ATOM 732 C C . ASP A 1 95 ? 17.760 -10.804 -20.736 1.00 66.88 95 ASP A C 1
ATOM 734 O O . ASP A 1 95 ? 18.197 -11.952 -20.790 1.00 66.88 95 ASP A O 1
ATOM 738 N N . HIS A 1 96 ? 16.621 -10.522 -20.092 1.00 66.69 96 HIS A N 1
ATOM 739 C CA . HIS A 1 96 ? 15.770 -11.556 -19.521 1.00 66.69 96 HIS A CA 1
ATOM 740 C C . HIS A 1 96 ? 14.723 -11.986 -20.543 1.00 66.69 96 HIS A C 1
ATOM 742 O O . HIS A 1 96 ? 13.800 -11.250 -20.897 1.00 66.69 96 HIS A O 1
ATOM 748 N N . LYS A 1 97 ? 14.902 -13.197 -21.060 1.00 66.44 97 LYS A N 1
ATOM 749 C CA . LYS A 1 97 ? 13.989 -13.797 -22.022 1.00 66.44 97 LYS A CA 1
ATOM 750 C C . LYS A 1 97 ? 12.678 -14.130 -21.311 1.00 66.44 97 LYS A C 1
ATOM 752 O O . LYS A 1 97 ? 12.674 -14.884 -20.347 1.00 66.44 97 LYS A O 1
ATOM 757 N N . TRP A 1 98 ? 11.571 -13.583 -21.806 1.00 70.69 98 TRP A N 1
ATOM 758 C CA . TRP A 1 98 ? 10.240 -13.998 -21.371 1.00 70.69 98 TRP A CA 1
ATOM 759 C C . TRP A 1 98 ? 10.017 -15.465 -21.755 1.00 70.69 98 TRP A C 1
ATOM 761 O O . TRP A 1 98 ? 9.934 -15.788 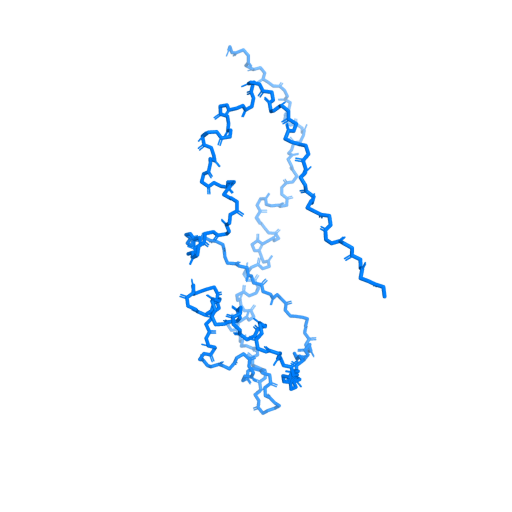-22.944 1.00 70.69 98 TRP A O 1
ATOM 771 N N . GLU A 1 99 ? 9.943 -16.353 -20.764 1.00 77.38 99 GLU A N 1
ATOM 772 C CA . GLU A 1 99 ? 9.697 -17.780 -20.975 1.00 77.38 99 GLU A CA 1
ATOM 773 C C . GLU A 1 99 ? 8.289 -18.144 -20.512 1.00 77.38 99 GLU A C 1
ATOM 775 O O . GLU A 1 99 ? 8.019 -18.357 -19.335 1.00 77.38 99 GLU A O 1
ATOM 780 N N . TRP A 1 100 ? 7.373 -18.217 -21.476 1.00 82.62 100 TRP A N 1
ATOM 781 C CA . TRP A 1 100 ? 6.068 -18.829 -21.275 1.0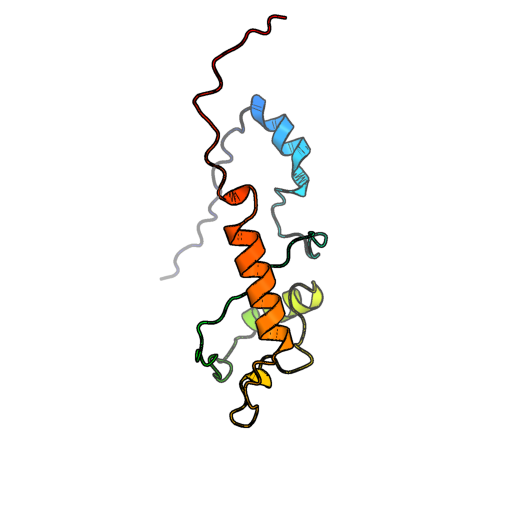0 82.62 100 TRP A CA 1
ATOM 782 C C . TRP A 1 100 ? 6.228 -20.347 -21.336 1.00 82.62 100 TRP A C 1
ATOM 784 O O . TRP A 1 100 ? 6.411 -20.916 -22.417 1.00 82.62 100 TRP A O 1
ATOM 794 N N . THR A 1 101 ? 6.232 -21.006 -20.181 1.00 89.12 101 THR A N 1
ATOM 795 C CA . THR A 1 101 ? 6.458 -22.451 -20.122 1.00 89.12 101 THR A CA 1
ATOM 796 C C . THR A 1 101 ? 5.176 -23.224 -20.456 1.00 89.12 101 THR A C 1
ATOM 798 O O . THR A 1 101 ? 4.063 -22.710 -20.302 1.00 89.12 101 THR A O 1
ATOM 801 N N . PRO A 1 102 ? 5.289 -24.490 -20.897 1.00 91.25 102 PRO A N 1
ATOM 802 C CA . PRO A 1 102 ? 4.128 -25.365 -21.061 1.00 91.25 102 PRO A CA 1
ATOM 803 C C . PRO A 1 102 ? 3.319 -25.541 -19.766 1.00 91.25 102 PRO A C 1
ATOM 805 O O . PRO A 1 102 ? 2.105 -25.707 -19.826 1.00 91.25 102 PRO A O 1
ATOM 808 N N . GLU A 1 103 ? 3.976 -25.460 -18.606 1.00 89.38 103 GLU A N 1
ATOM 809 C CA . GLU A 1 103 ? 3.336 -25.496 -17.287 1.00 89.38 103 GLU A CA 1
ATOM 810 C C . GLU A 1 103 ? 2.483 -24.243 -17.042 1.00 89.38 103 GLU A C 1
ATOM 812 O O . GLU A 1 103 ? 1.326 -24.362 -16.641 1.00 89.38 103 GLU A O 1
ATOM 817 N N . SER A 1 104 ? 2.987 -23.053 -17.396 1.00 87.38 104 SER A N 1
ATOM 818 C CA . SER A 1 104 ? 2.204 -21.809 -17.364 1.00 87.38 104 SER A CA 1
ATOM 819 C C . SER A 1 104 ? 1.000 -21.858 -18.312 1.00 87.38 104 SER A C 1
ATOM 821 O O . SER A 1 104 ? -0.092 -21.421 -17.947 1.00 87.38 104 SER A O 1
ATOM 823 N N . GLN A 1 105 ? 1.158 -22.445 -19.506 1.00 90.56 105 GLN A N 1
ATOM 824 C CA . GLN A 1 105 ? 0.046 -22.648 -20.443 1.00 90.56 105 GLN A CA 1
ATOM 825 C C . GLN A 1 105 ? -1.012 -23.614 -19.891 1.00 90.56 105 GLN A C 1
ATOM 827 O O . GLN A 1 105 ? -2.206 -23.384 -20.090 1.00 90.56 105 GLN A O 1
ATOM 832 N N . ALA A 1 106 ? -0.586 -24.689 -19.223 1.00 92.56 106 ALA A N 1
ATOM 833 C CA . ALA A 1 106 ? -1.483 -25.666 -18.613 1.00 92.56 106 ALA A CA 1
ATOM 834 C C . ALA A 1 106 ? -2.277 -25.040 -17.460 1.00 92.56 106 ALA A C 1
ATOM 836 O O . ALA A 1 106 ? -3.503 -25.103 -17.474 1.00 92.56 106 ALA A O 1
ATOM 837 N N . ALA A 1 107 ? -1.603 -24.333 -16.548 1.00 89.56 107 ALA A N 1
ATOM 838 C CA . ALA A 1 107 ? -2.245 -23.625 -15.442 1.00 89.56 107 ALA A CA 1
ATOM 839 C C . ALA A 1 107 ? -3.266 -22.582 -15.932 1.00 89.56 107 ALA A C 1
ATOM 841 O O . ALA A 1 107 ? -4.382 -22.508 -15.418 1.00 89.56 107 ALA A O 1
ATOM 842 N N . PHE A 1 108 ? -2.928 -21.815 -16.976 1.00 91.31 108 PHE A N 1
ATOM 843 C CA . PHE A 1 108 ? -3.872 -20.881 -17.595 1.00 91.31 108 PHE A CA 1
ATOM 844 C C . PHE A 1 108 ? -5.064 -21.607 -18.236 1.00 91.31 108 PHE A C 1
ATOM 846 O O . PHE A 1 108 ? -6.200 -21.145 -18.142 1.00 91.31 108 PHE A O 1
ATOM 853 N N . GLY A 1 109 ? -4.821 -22.754 -18.875 1.00 90.25 109 GLY A N 1
ATOM 854 C CA . GLY A 1 109 ? -5.865 -23.606 -19.441 1.00 90.25 109 GLY A CA 1
ATOM 855 C C . GLY A 1 109 ? -6.833 -24.135 -18.383 1.00 90.25 109 GLY A C 1
ATOM 856 O O . GLY A 1 109 ? -8.045 -24.033 -18.570 1.00 90.25 109 GLY A O 1
ATOM 857 N N . ASP A 1 110 ? -6.308 -24.631 -17.265 1.00 87.69 110 ASP A N 1
ATOM 858 C CA . ASP A 1 110 ? -7.094 -25.137 -16.138 1.00 87.69 110 ASP A CA 1
ATOM 859 C C . ASP A 1 110 ? -7.926 -24.028 -15.495 1.00 87.69 110 ASP A C 1
ATOM 861 O O . ASP A 1 110 ? -9.121 -24.207 -15.252 1.00 87.69 110 ASP A O 1
ATOM 865 N N . LEU A 1 111 ? -7.332 -22.846 -15.305 1.00 86.62 111 LEU A N 1
ATOM 866 C CA . LEU A 1 111 ? -8.040 -21.671 -14.805 1.00 86.62 111 LEU A CA 1
ATOM 867 C C . LEU A 1 111 ? -9.164 -21.255 -15.759 1.00 86.62 111 LEU A C 1
ATOM 869 O O . LEU A 1 111 ? -10.308 -21.072 -15.341 1.00 86.62 111 LEU A O 1
ATOM 873 N N . LYS A 1 112 ? -8.866 -21.162 -17.059 1.00 88.94 112 LYS A N 1
ATOM 874 C CA . LYS A 1 112 ? -9.853 -20.814 -18.085 1.00 88.94 112 LYS A CA 1
ATOM 875 C C . LYS A 1 112 ? -11.002 -21.821 -18.096 1.00 88.94 112 LYS A C 1
ATOM 877 O O . LYS A 1 112 ? -12.162 -21.425 -18.166 1.00 88.94 112 LYS A O 1
ATOM 882 N N . LYS A 1 113 ? -10.692 -23.115 -17.999 1.00 85.81 113 LYS A N 1
ATOM 883 C CA . LYS A 1 113 ? -11.679 -24.192 -17.909 1.00 85.81 113 LYS A CA 1
ATOM 884 C C . LYS A 1 113 ? -12.549 -24.044 -16.660 1.00 85.81 113 LYS A C 1
ATOM 886 O O . LYS A 1 113 ? -13.766 -24.053 -16.781 1.00 85.81 113 LYS A O 1
ATOM 891 N N . ALA A 1 114 ? -11.953 -23.816 -15.491 1.00 82.88 114 ALA A N 1
ATOM 892 C CA . ALA A 1 114 ? -12.688 -23.609 -14.244 1.00 82.88 114 ALA A CA 1
ATOM 893 C C . ALA A 1 114 ? -13.627 -22.389 -14.304 1.00 82.88 114 ALA A C 1
ATOM 895 O O . ALA A 1 114 ? -14.765 -22.466 -13.842 1.00 82.88 114 ALA A O 1
ATOM 896 N N . MET A 1 115 ? -13.190 -21.289 -14.926 1.00 75.94 115 MET A N 1
ATOM 897 C CA . MET A 1 115 ? -14.020 -20.093 -15.116 1.00 75.94 115 MET A CA 1
ATOM 898 C C . MET A 1 115 ? -15.164 -20.304 -16.121 1.00 75.94 115 MET A C 1
ATOM 900 O O . MET A 1 115 ? -16.206 -19.668 -15.988 1.00 75.94 115 MET A O 1
ATOM 904 N N . MET A 1 116 ? -14.988 -21.187 -17.112 1.00 78.25 116 MET A N 1
ATOM 905 C CA . MET A 1 116 ? -16.002 -21.490 -18.135 1.00 78.25 116 MET A CA 1
ATOM 906 C C . MET A 1 116 ? -16.936 -22.657 -17.769 1.00 78.25 116 MET A C 1
ATOM 908 O O . MET A 1 116 ? -18.021 -22.756 -18.332 1.00 78.25 116 MET A O 1
ATOM 912 N N . GLU A 1 117 ? -16.544 -23.545 -16.856 1.00 70.12 117 GLU A N 1
ATOM 913 C CA . GLU A 1 117 ? -17.303 -24.761 -16.513 1.00 70.12 117 GLU A CA 1
ATOM 914 C C . GLU A 1 117 ? -17.827 -24.771 -15.068 1.00 70.12 117 GLU A C 1
ATOM 916 O O . GLU A 1 117 ? -18.663 -25.605 -14.717 1.00 70.12 117 GLU A O 1
ATOM 921 N N . GLY A 1 118 ? -17.363 -23.858 -14.210 1.00 62.88 118 GLY A N 1
ATOM 922 C CA . GLY A 1 118 ? -17.875 -23.725 -12.849 1.00 62.88 118 GLY A CA 1
ATOM 923 C C . GLY A 1 118 ? -19.317 -23.192 -12.804 1.00 62.88 118 GLY A C 1
ATOM 924 O O . GLY A 1 118 ? -19.788 -22.563 -13.755 1.00 62.88 118 GLY A O 1
ATOM 925 N N . PRO A 1 119 ? -20.020 -23.327 -11.660 1.00 59.69 119 PRO A N 1
ATOM 926 C CA . PRO A 1 119 ? -21.362 -22.763 -11.466 1.00 59.69 119 PRO A CA 1
ATOM 927 C C . PRO A 1 119 ? -21.398 -21.224 -11.551 1.00 59.69 119 PRO A C 1
ATOM 929 O O . PRO A 1 119 ? -22.466 -20.632 -11.450 1.00 59.69 119 PRO A O 1
ATOM 932 N N . VAL A 1 120 ? -20.247 -20.579 -11.772 1.00 55.78 120 VAL A N 1
ATOM 933 C CA . VAL A 1 120 ? -20.073 -19.140 -12.012 1.00 55.78 120 VAL A CA 1
ATOM 934 C C . VAL A 1 120 ? -20.863 -18.660 -13.242 1.00 55.78 120 VAL A C 1
ATOM 936 O O . VAL A 1 120 ? -21.325 -17.524 -13.250 1.00 55.78 120 VAL A O 1
ATOM 939 N N . LEU A 1 121 ? -21.084 -19.524 -14.245 1.00 53.69 121 LEU A N 1
ATOM 940 C CA . LEU A 1 121 ? -21.949 -19.246 -15.409 1.00 53.69 121 LEU A CA 1
ATOM 941 C C . LEU A 1 121 ? -23.375 -19.812 -15.274 1.00 53.69 121 LEU A C 1
ATOM 943 O O . LEU A 1 121 ? -24.178 -19.701 -16.203 1.00 53.69 121 LEU A O 1
ATOM 947 N N . GLY A 1 122 ? -23.710 -20.416 -14.132 1.00 52.78 122 GLY A N 1
ATOM 948 C CA . GLY A 1 122 ? -25.057 -20.891 -13.851 1.00 52.78 122 GLY A CA 1
ATOM 949 C C . GLY A 1 122 ? -25.995 -19.709 -13.653 1.00 52.78 122 GLY A C 1
ATOM 950 O O . GLY A 1 122 ? -26.076 -19.155 -12.560 1.00 52.78 122 GLY A O 1
ATOM 951 N N . ILE A 1 123 ? -26.727 -19.327 -14.702 1.00 56.34 123 ILE A N 1
ATOM 952 C CA . ILE A 1 123 ? -27.912 -18.481 -14.556 1.00 56.34 123 ILE A CA 1
ATOM 953 C C . ILE A 1 123 ? -28.792 -19.172 -13.510 1.00 56.34 123 ILE A C 1
ATOM 955 O O . ILE A 1 123 ? -29.160 -20.334 -13.688 1.00 56.34 123 ILE A O 1
ATOM 959 N N . ALA A 1 124 ? -29.082 -18.488 -12.402 1.00 50.66 124 ALA A N 1
ATOM 960 C CA . ALA A 1 124 ? -30.032 -18.989 -11.421 1.00 50.66 124 ALA A CA 1
ATOM 961 C C . ALA A 1 124 ? -31.342 -19.312 -12.150 1.00 50.66 124 ALA A C 1
ATOM 963 O O . ALA A 1 124 ? -31.931 -18.452 -12.806 1.00 50.66 124 ALA A O 1
ATOM 964 N N . ASP A 1 125 ? -31.753 -20.573 -12.077 1.00 51.22 125 ASP A N 1
ATOM 965 C CA . ASP A 1 125 ? -32.901 -21.098 -12.799 1.00 51.22 125 ASP A CA 1
ATOM 966 C C . ASP A 1 125 ? -34.192 -20.483 -12.225 1.00 51.22 125 ASP A C 1
ATOM 968 O O . ASP A 1 125 ? -34.782 -20.981 -11.265 1.00 51.22 125 ASP A O 1
ATOM 972 N N . VAL A 1 126 ? -34.622 -19.352 -12.796 1.00 58.50 126 VAL A N 1
ATOM 973 C CA . VAL A 1 126 ? -35.832 -18.596 -12.407 1.00 58.50 126 VAL A CA 1
ATOM 974 C C . VAL A 1 126 ? -37.139 -19.357 -12.679 1.00 58.50 126 VAL A C 1
ATOM 976 O O . VAL A 1 126 ? -38.221 -18.860 -12.373 1.00 58.50 126 VAL A O 1
ATOM 979 N N . SER A 1 127 ? -37.061 -20.582 -13.209 1.00 54.03 127 SER A N 1
ATOM 980 C CA . SER A 1 127 ? -38.205 -21.471 -13.420 1.00 54.03 127 SER A CA 1
ATOM 981 C C . SER A 1 127 ? -38.552 -22.342 -12.204 1.00 54.03 127 SER A C 1
ATOM 983 O O . SER A 1 127 ? -39.648 -22.911 -12.154 1.00 54.03 127 SER A O 1
ATOM 985 N N . LYS A 1 128 ? -37.685 -22.426 -11.180 1.00 51.75 128 LYS A N 1
ATOM 986 C CA . LYS A 1 128 ? -38.043 -23.100 -9.923 1.00 51.75 128 LYS A CA 1
ATOM 987 C C . LYS A 1 128 ? -38.917 -22.193 -9.066 1.00 51.75 128 LYS A C 1
ATOM 989 O O . LYS A 1 128 ? -38.460 -21.427 -8.225 1.00 51.75 128 LYS A O 1
ATOM 994 N N . ALA A 1 129 ? -40.206 -22.321 -9.350 1.00 40.41 129 ALA A N 1
ATOM 995 C CA . ALA A 1 129 ? -41.331 -21.726 -8.666 1.00 40.41 129 ALA A CA 1
ATOM 996 C C . ALA A 1 129 ? -41.168 -21.639 -7.138 1.00 40.41 129 ALA A C 1
ATOM 998 O O . ALA A 1 129 ? -40.809 -22.601 -6.457 1.00 40.41 129 ALA A O 1
ATOM 999 N N . SER A 1 130 ? -41.540 -20.456 -6.645 1.00 51.34 130 SER A N 1
ATOM 1000 C CA . SER A 1 130 ? -42.075 -20.169 -5.316 1.00 51.34 130 SER A CA 1
ATOM 1001 C C . SER A 1 130 ? -42.756 -21.385 -4.674 1.00 51.34 130 SER A C 1
ATOM 1003 O O . SER A 1 130 ? -43.777 -21.875 -5.158 1.00 51.34 130 SER A O 1
ATOM 1005 N N . GLY A 1 131 ? -42.183 -21.859 -3.569 1.00 42.56 131 GLY A N 1
ATOM 1006 C CA . GLY A 1 131 ? -42.710 -22.951 -2.761 1.00 42.56 131 GLY A CA 1
ATOM 1007 C C . GLY A 1 131 ? -42.491 -22.669 -1.278 1.00 42.56 131 GLY A C 1
ATOM 1008 O O . GLY A 1 131 ? -41.464 -23.042 -0.724 1.00 42.56 131 GLY A O 1
ATOM 1009 N N . ASN A 1 132 ? -43.460 -21.970 -0.681 1.00 43.69 132 ASN A N 1
ATOM 1010 C CA . ASN A 1 132 ? -43.830 -21.909 0.739 1.00 43.69 132 ASN A CA 1
ATOM 1011 C C . ASN A 1 132 ? -42.824 -22.394 1.800 1.00 43.69 132 ASN A C 1
ATOM 1013 O O . ASN A 1 132 ? -42.634 -23.594 1.964 1.00 43.69 132 ASN A O 1
ATOM 1017 N N . ARG A 1 133 ? -42.412 -21.467 2.673 1.00 37.78 133 ARG A N 1
ATOM 1018 C CA . ARG A 1 133 ? -42.261 -21.625 4.138 1.00 37.78 133 ARG A CA 1
ATOM 1019 C C . ARG A 1 133 ? -42.484 -20.209 4.725 1.00 37.78 133 ARG A C 1
ATOM 1021 O O . ARG A 1 133 ? -41.774 -19.319 4.288 1.00 37.78 133 ARG A O 1
ATOM 1028 N N . ARG A 1 134 ? -43.474 -19.810 5.551 1.00 38.38 134 ARG A N 1
ATOM 1029 C CA . ARG A 1 134 ? -44.122 -20.407 6.746 1.00 38.38 134 ARG A CA 1
ATOM 1030 C C . ARG A 1 134 ? -43.131 -21.337 7.444 1.00 38.38 134 ARG A C 1
ATOM 1032 O O . ARG A 1 134 ? -42.883 -22.425 6.943 1.00 38.38 134 ARG A O 1
ATOM 1039 N N . ILE A 1 135 ? -42.483 -20.944 8.532 1.00 44.50 135 ILE A N 1
ATOM 1040 C CA . ILE A 1 135 ? -42.983 -20.349 9.781 1.00 44.50 135 ILE A CA 1
ATOM 1041 C C . ILE A 1 135 ? -41.925 -19.367 10.292 1.00 44.50 135 ILE A C 1
ATOM 1043 O O . ILE A 1 135 ? -40.731 -19.674 10.075 1.00 44.50 135 ILE A O 1
#